Protein AF-A0A352W6N6-F1 (afdb_monomer_lite)

Foldseek 3Di:
DPPVVVVQLQQEFEWAEWEWEQDPVRKIKIKTFTDDDDDPPPPDDDDDDDDPPGGDIFMAIDNAPVRRVVRSCVPDSHHYDDVNHDYYHYDPVRVVVPDCVRDDDD

Radius of gyration: 16.95 Å; chains: 1; bounding box: 45×44×41 Å

Sequence (106 aa):
TGCWDAREIDRRAFIFVMGIDLKEDGLYRVSAIAVRGRNPDSSVGTTTNDAASKAPVMIAQGRTVAEAMDALAGNSARSIDWGNLRSIILGETLSQKGVNEIVHTA

Structure (mmCIF, N/CA/C/O backbone):
data_AF-A0A352W6N6-F1
#
_entry.id   AF-A0A352W6N6-F1
#
loop_
_atom_site.group_PDB
_atom_site.id
_atom_site.type_symbol
_atom_site.label_atom_id
_atom_site.label_alt_id
_atom_site.label_comp_id
_atom_site.label_asym_id
_atom_site.label_entity_id
_atom_site.label_seq_id
_atom_site.pdbx_PDB_ins_code
_atom_site.Cartn_x
_atom_site.Cartn_y
_atom_site.Cartn_z
_atom_site.occupancy
_atom_site.B_iso_or_equiv
_atom_site.auth_seq_id
_atom_site.auth_comp_id
_atom_site.auth_asym_id
_atom_site.auth_atom_id
_atom_site.pdbx_PDB_model_num
ATOM 1 N N . THR A 1 1 ? 26.546 -9.118 -22.772 1.00 48.94 1 THR A N 1
ATOM 2 C CA . THR A 1 1 ? 25.181 -9.536 -22.385 1.00 48.94 1 THR A CA 1
ATOM 3 C C . THR A 1 1 ? 24.928 -8.993 -20.991 1.00 48.94 1 THR A C 1
ATOM 5 O O . THR A 1 1 ? 25.693 -9.321 -20.104 1.00 48.94 1 THR A O 1
ATOM 8 N N . GLY A 1 2 ? 23.997 -8.051 -20.803 1.00 55.25 2 GLY A N 1
ATOM 9 C CA . GLY A 1 2 ? 23.859 -7.375 -19.495 1.00 55.25 2 GLY A CA 1
ATOM 10 C C . GLY A 1 2 ? 22.871 -6.203 -19.417 1.00 55.25 2 GLY A C 1
ATOM 11 O O . GLY A 1 2 ? 22.546 -5.753 -18.329 1.00 55.25 2 GLY A O 1
ATOM 12 N N . CYS A 1 3 ? 22.325 -5.722 -20.542 1.00 59.50 3 CYS A N 1
ATOM 13 C CA . CYS A 1 3 ? 21.274 -4.689 -20.519 1.00 59.50 3 CYS A CA 1
ATOM 14 C C . CYS A 1 3 ? 19.861 -5.234 -20.235 1.00 59.50 3 CYS A C 1
ATOM 16 O O . CYS A 1 3 ? 18.923 -4.446 -20.129 1.00 59.50 3 CYS A O 1
ATOM 18 N N . TRP A 1 4 ? 19.678 -6.557 -20.174 1.00 58.09 4 TRP A N 1
ATOM 19 C CA . TRP A 1 4 ? 18.367 -7.159 -19.912 1.00 58.09 4 TRP A CA 1
ATOM 20 C C . TRP A 1 4 ? 18.005 -7.078 -18.422 1.00 58.09 4 TRP A C 1
ATOM 22 O O . TRP A 1 4 ? 16.926 -6.594 -18.092 1.00 58.09 4 TRP A O 1
ATOM 32 N N . ASP A 1 5 ? 18.952 -7.404 -17.538 1.00 59.41 5 ASP A N 1
ATOM 33 C CA . ASP A 1 5 ? 18.733 -7.427 -16.083 1.00 59.41 5 ASP A CA 1
ATOM 34 C C . ASP A 1 5 ? 18.441 -6.032 -15.511 1.00 59.41 5 ASP A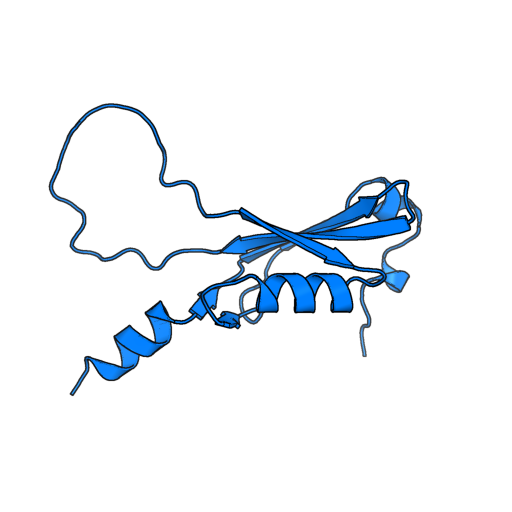 C 1
ATOM 36 O O . ASP A 1 5 ? 17.560 -5.860 -14.669 1.00 59.41 5 ASP A O 1
ATOM 40 N N . ALA A 1 6 ? 19.103 -4.996 -16.035 1.00 61.50 6 ALA A N 1
ATOM 41 C CA . ALA A 1 6 ? 18.841 -3.613 -15.633 1.00 61.50 6 ALA A CA 1
ATOM 42 C C . ALA A 1 6 ? 17.410 -3.157 -15.988 1.00 61.50 6 ALA A C 1
ATOM 44 O O . ALA A 1 6 ? 16.760 -2.467 -15.203 1.00 61.50 6 ALA A O 1
ATOM 45 N N . ARG A 1 7 ? 16.876 -3.593 -17.141 1.00 60.38 7 ARG A N 1
ATOM 46 C CA . ARG A 1 7 ? 15.500 -3.266 -17.559 1.00 60.38 7 ARG A CA 1
ATOM 47 C C . ARG A 1 7 ? 14.451 -3.925 -16.675 1.00 60.38 7 ARG A C 1
ATOM 49 O O . ARG A 1 7 ? 13.364 -3.371 -16.532 1.00 60.3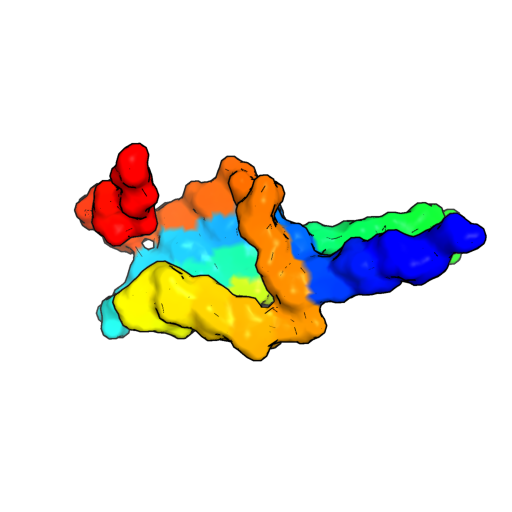8 7 ARG A O 1
ATOM 56 N N . GLU A 1 8 ? 14.744 -5.097 -16.122 1.00 62.88 8 GLU A N 1
ATOM 57 C CA . GLU A 1 8 ? 13.825 -5.783 -15.217 1.00 62.88 8 GLU A CA 1
ATOM 58 C C . GLU A 1 8 ? 13.730 -5.069 -13.864 1.00 62.88 8 GLU A C 1
ATOM 60 O O . GLU A 1 8 ? 12.627 -4.852 -13.361 1.00 62.88 8 GLU A O 1
ATOM 65 N N . ILE A 1 9 ? 14.863 -4.613 -13.326 1.00 70.56 9 ILE A N 1
ATOM 66 C CA . ILE A 1 9 ? 14.919 -3.840 -12.078 1.00 70.56 9 ILE A CA 1
ATOM 67 C C . ILE A 1 9 ? 14.175 -2.503 -12.224 1.00 70.56 9 ILE A C 1
ATOM 69 O O . ILE A 1 9 ? 13.401 -2.128 -11.343 1.00 70.56 9 ILE A O 1
ATOM 73 N N . ASP A 1 10 ? 14.330 -1.816 -13.358 1.00 72.94 10 ASP A N 1
ATOM 74 C CA . ASP A 1 10 ? 13.671 -0.527 -13.610 1.00 72.94 10 ASP A CA 1
ATOM 75 C C . ASP A 1 10 ? 12.145 -0.620 -13.753 1.00 72.94 10 ASP A C 1
ATOM 77 O O . ASP A 1 10 ? 11.434 0.365 -13.522 1.00 72.94 10 ASP A O 1
ATOM 81 N N . ARG A 1 11 ? 11.624 -1.797 -14.120 1.00 76.62 11 ARG A N 1
ATOM 82 C CA . ARG A 1 11 ? 10.183 -2.049 -14.282 1.00 76.62 11 ARG A CA 1
ATOM 83 C C . ARG A 1 11 ? 9.480 -2.416 -12.979 1.00 76.62 11 ARG A C 1
ATOM 85 O O . ARG A 1 11 ? 8.249 -2.435 -12.960 1.00 76.62 11 ARG A O 1
ATOM 92 N N . ARG A 1 12 ? 10.230 -2.663 -11.900 1.00 82.75 12 ARG A N 1
ATOM 93 C CA . ARG A 1 12 ? 9.688 -3.019 -10.585 1.00 82.75 12 ARG A CA 1
ATOM 94 C C . ARG A 1 12 ? 9.681 -1.830 -9.624 1.00 82.75 12 ARG A C 1
ATOM 96 O O . ARG A 1 12 ? 10.553 -0.958 -9.650 1.00 82.75 12 ARG A O 1
ATOM 103 N N . ALA A 1 13 ? 8.666 -1.786 -8.768 1.00 84.81 13 ALA A N 1
ATOM 104 C CA . ALA A 1 13 ? 8.596 -0.894 -7.618 1.00 84.81 13 ALA A CA 1
ATOM 105 C C . ALA A 1 13 ? 8.735 -1.729 -6.343 1.00 84.81 13 ALA A C 1
ATOM 107 O O . ALA A 1 13 ? 7.791 -2.402 -5.936 1.00 84.81 13 ALA A O 1
ATOM 108 N N . PHE A 1 14 ? 9.915 -1.689 -5.724 1.00 86.69 14 PHE A N 1
ATOM 109 C CA . PHE A 1 14 ? 10.179 -2.413 -4.482 1.00 86.69 14 PHE A CA 1
ATOM 110 C C . PHE A 1 14 ? 9.609 -1.643 -3.296 1.00 86.69 14 PHE A C 1
ATOM 112 O O . PHE A 1 14 ? 10.025 -0.509 -3.026 1.00 86.69 14 PHE A O 1
ATOM 119 N N . ILE A 1 15 ? 8.662 -2.258 -2.591 1.00 88.38 15 ILE A N 1
ATOM 120 C CA . ILE A 1 15 ? 8.031 -1.654 -1.419 1.00 88.38 15 ILE A CA 1
ATOM 121 C C . ILE A 1 15 ? 8.756 -2.101 -0.160 1.00 88.38 15 ILE A C 1
ATOM 123 O O . ILE A 1 15 ? 8.943 -3.292 0.061 1.00 88.38 15 ILE A O 1
ATOM 127 N N . PHE A 1 16 ? 9.129 -1.136 0.678 1.00 86.88 16 PHE A N 1
ATOM 128 C CA . PHE A 1 16 ? 9.773 -1.397 1.971 1.00 86.88 16 PHE A CA 1
ATOM 129 C C . PHE A 1 16 ? 8.840 -1.171 3.158 1.00 86.88 16 PHE A C 1
ATOM 131 O O . PHE A 1 16 ? 8.909 -1.904 4.146 1.00 86.88 16 PHE A O 1
ATOM 138 N N . VAL A 1 17 ? 7.976 -0.160 3.056 1.00 90.06 17 VAL A N 1
ATOM 139 C CA . VAL A 1 17 ? 7.044 0.242 4.111 1.00 90.06 17 VAL A CA 1
ATOM 140 C C . VAL A 1 17 ? 5.653 0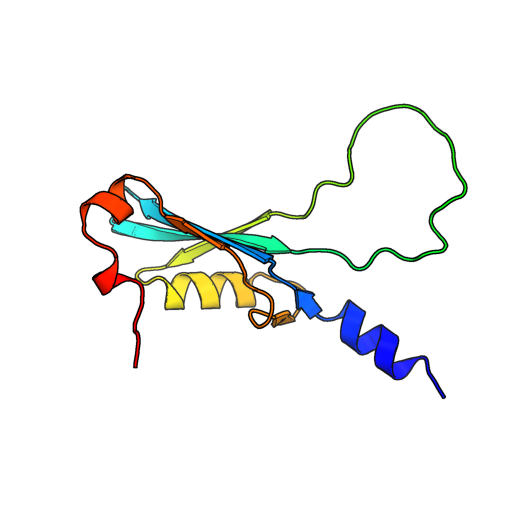.391 3.518 1.00 90.06 17 VAL A C 1
ATOM 142 O O . VAL A 1 17 ? 5.488 1.018 2.466 1.00 90.06 17 VAL A O 1
ATOM 145 N N . MET A 1 18 ? 4.670 -0.159 4.225 1.00 93.62 18 MET A N 1
ATOM 146 C CA . MET A 1 18 ? 3.248 -0.010 3.948 1.00 93.62 18 MET A CA 1
ATOM 147 C C . MET A 1 18 ? 2.548 0.587 5.172 1.00 93.62 18 MET A C 1
ATOM 149 O O . MET A 1 18 ? 2.811 0.168 6.295 1.00 93.62 18 MET A O 1
ATOM 153 N N . GLY A 1 19 ? 1.652 1.545 4.960 1.00 94.88 19 GLY A N 1
ATOM 154 C CA . GLY A 1 19 ? 0.689 2.012 5.953 1.00 94.88 19 GLY A CA 1
ATOM 155 C C . GLY A 1 19 ? -0.717 1.529 5.605 1.00 94.88 19 GLY A C 1
ATOM 156 O O . GLY A 1 19 ? -1.097 1.585 4.434 1.00 94.88 19 GLY A O 1
ATOM 157 N N . ILE A 1 20 ? -1.478 1.079 6.599 1.00 95.38 20 ILE A N 1
ATOM 158 C CA . ILE A 1 20 ? -2.872 0.649 6.453 1.00 95.38 20 ILE A CA 1
ATOM 159 C C . ILE A 1 20 ? -3.727 1.443 7.437 1.00 95.38 20 ILE A C 1
ATOM 161 O O . ILE A 1 20 ? -3.566 1.314 8.649 1.00 95.38 20 ILE A O 1
ATOM 165 N N . ASP A 1 21 ? -4.664 2.225 6.915 1.00 94.75 21 ASP A N 1
ATOM 166 C CA . ASP A 1 21 ? -5.628 2.985 7.706 1.00 94.75 21 ASP A CA 1
ATOM 167 C C . ASP A 1 21 ? -7.052 2.493 7.436 1.00 94.75 21 ASP A C 1
ATOM 169 O O . ASP A 1 21 ? -7.379 2.108 6.312 1.00 94.75 21 ASP A O 1
ATOM 173 N N . LEU A 1 22 ? -7.917 2.581 8.448 1.00 94.06 22 LEU A N 1
ATOM 174 C CA . LEU A 1 22 ? -9.364 2.465 8.280 1.00 94.06 22 LEU A CA 1
ATOM 175 C C . LEU A 1 22 ? -9.975 3.869 8.296 1.00 94.06 22 LEU A C 1
ATOM 177 O O . LEU A 1 22 ? -9.779 4.621 9.251 1.00 94.06 22 LEU A O 1
ATOM 181 N N . LYS A 1 23 ? -10.687 4.229 7.231 1.00 94.25 23 LYS A N 1
ATOM 182 C CA . LYS A 1 23 ? -11.368 5.518 7.094 1.00 94.25 23 LYS A CA 1
ATOM 183 C C . LYS A 1 23 ? -12.733 5.517 7.782 1.00 94.25 23 LYS A C 1
ATOM 185 O O . LYS A 1 23 ? -13.317 4.468 8.037 1.00 94.25 23 LYS A O 1
ATOM 190 N N . GLU A 1 24 ? -13.244 6.716 8.058 1.00 91.19 24 GLU A N 1
ATOM 191 C CA . GLU A 1 24 ? -14.568 6.926 8.667 1.00 91.19 24 GLU A CA 1
ATOM 192 C C . GLU A 1 24 ? -15.712 6.373 7.803 1.00 91.19 24 GLU A C 1
ATOM 194 O O . GLU A 1 24 ? -16.714 5.904 8.334 1.00 91.19 24 GLU A O 1
ATOM 199 N N . ASP A 1 25 ? -15.538 6.368 6.479 1.00 93.19 25 ASP A N 1
ATOM 200 C CA . ASP A 1 25 ? -16.471 5.782 5.507 1.00 93.19 25 ASP A CA 1
ATOM 201 C C . ASP A 1 25 ? -16.400 4.242 5.432 1.00 93.19 25 ASP A C 1
ATOM 203 O O . ASP A 1 25 ? -17.132 3.620 4.661 1.00 93.19 25 ASP A O 1
ATOM 207 N N . GLY A 1 26 ? -15.536 3.617 6.237 1.00 91.50 26 GLY A N 1
ATOM 208 C CA . GLY A 1 26 ? -15.341 2.172 6.292 1.00 91.50 26 GLY A CA 1
ATOM 209 C C . GLY A 1 26 ? -14.383 1.613 5.238 1.00 91.50 26 GLY A C 1
ATOM 210 O O . GLY A 1 26 ? -14.182 0.400 5.212 1.00 91.50 26 GLY A O 1
ATOM 211 N N .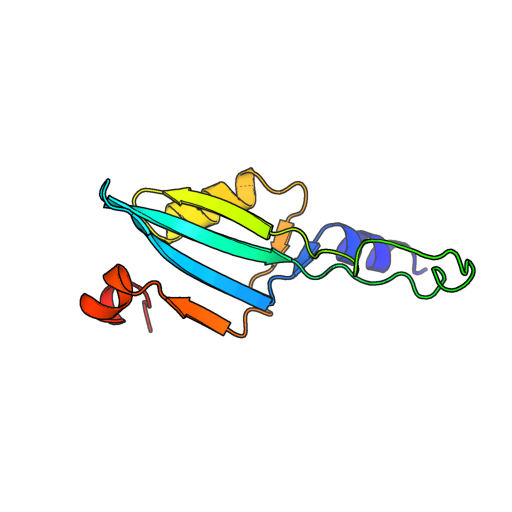 LEU A 1 27 ? -13.772 2.447 4.390 1.00 95.50 27 LEU A N 1
ATOM 212 C CA . LEU A 1 27 ? -12.791 1.991 3.406 1.00 95.50 27 LEU A CA 1
ATOM 213 C C . LEU A 1 27 ? -11.397 1.836 4.021 1.00 95.50 27 LEU A C 1
ATOM 215 O O . LEU A 1 27 ? -10.948 2.635 4.847 1.00 95.50 27 LEU A O 1
ATOM 219 N N . TYR A 1 28 ? -10.665 0.827 3.557 1.00 95.50 28 TYR A N 1
ATOM 220 C CA . TYR A 1 28 ? -9.248 0.681 3.858 1.00 95.50 28 TYR A CA 1
ATOM 221 C C . TYR A 1 28 ? -8.443 1.571 2.924 1.00 95.50 28 TYR A C 1
ATOM 223 O O . TYR A 1 28 ? -8.629 1.542 1.709 1.00 95.50 28 TYR A O 1
ATOM 231 N N . ARG A 1 29 ? -7.509 2.337 3.485 1.00 96.50 29 ARG A N 1
ATOM 232 C CA . ARG A 1 29 ? -6.514 3.099 2.734 1.00 96.50 29 ARG A CA 1
ATOM 233 C C . ARG A 1 29 ? -5.158 2.441 2.908 1.00 96.50 29 ARG A C 1
ATOM 235 O O . ARG A 1 29 ? -4.655 2.352 4.023 1.00 96.50 29 ARG A O 1
ATOM 242 N N . VAL A 1 30 ? -4.546 2.058 1.796 1.00 95.94 30 VAL A N 1
ATOM 243 C CA . VAL A 1 30 ? -3.169 1.569 1.765 1.00 95.94 30 VAL A CA 1
ATOM 244 C C . VAL A 1 30 ? -2.276 2.676 1.231 1.00 95.94 30 VAL A C 1
ATOM 246 O O . VAL A 1 30 ? -2.578 3.302 0.213 1.00 95.94 30 VAL A O 1
ATOM 249 N N . SER A 1 31 ? -1.175 2.924 1.929 1.00 94.88 31 SER A N 1
ATOM 250 C CA . SER A 1 31 ? -0.087 3.779 1.471 1.00 94.88 31 SER A CA 1
ATOM 251 C C . SER A 1 31 ? 1.203 2.973 1.398 1.00 94.88 31 SER A C 1
ATOM 253 O O . SER A 1 31 ? 1.449 2.116 2.239 1.00 94.88 31 SER A O 1
ATOM 255 N N . ALA A 1 32 ? 2.024 3.214 0.385 1.00 92.75 32 ALA A N 1
ATOM 256 C CA . ALA A 1 32 ? 3.263 2.474 0.188 1.00 92.75 32 ALA A CA 1
ATOM 257 C C . ALA A 1 32 ? 4.370 3.394 -0.313 1.00 92.75 32 ALA A C 1
ATOM 259 O O . ALA A 1 32 ? 4.144 4.253 -1.169 1.00 92.75 32 ALA A O 1
ATOM 260 N N . ILE A 1 33 ? 5.580 3.191 0.204 1.00 87.19 33 ILE A N 1
ATOM 261 C CA . ILE A 1 33 ? 6.773 3.911 -0.244 1.00 87.19 33 ILE A CA 1
ATOM 262 C C . ILE A 1 33 ? 7.585 2.980 -1.138 1.00 87.19 33 ILE A C 1
ATOM 264 O O . ILE A 1 33 ? 8.092 1.953 -0.678 1.00 87.19 33 ILE A O 1
ATOM 268 N N . ALA A 1 34 ? 7.725 3.361 -2.409 1.00 79.81 34 ALA A N 1
ATOM 269 C CA . ALA A 1 34 ? 8.591 2.658 -3.346 1.00 79.81 34 ALA A CA 1
ATOM 270 C C . ALA A 1 34 ? 10.016 3.214 -3.289 1.00 79.81 34 ALA A C 1
ATOM 272 O O . ALA A 1 34 ? 10.240 4.423 -3.420 1.00 79.81 34 ALA A O 1
ATOM 273 N N . VAL A 1 35 ? 10.996 2.324 -3.148 1.00 72.88 35 VAL A N 1
ATOM 274 C CA . VAL A 1 35 ? 12.411 2.689 -3.241 1.00 72.88 35 VAL A CA 1
ATOM 275 C C . VAL A 1 35 ? 12.830 2.676 -4.708 1.00 72.88 35 VAL A C 1
ATOM 277 O O . VAL A 1 35 ? 12.589 1.714 -5.436 1.00 72.88 35 VAL A O 1
ATOM 280 N N . ARG A 1 36 ? 13.460 3.765 -5.159 1.00 63.78 36 ARG A N 1
ATOM 281 C CA . ARG A 1 36 ? 14.074 3.836 -6.490 1.00 63.78 36 ARG A CA 1
ATOM 282 C C . ARG A 1 36 ? 15.501 3.296 -6.412 1.00 63.78 36 ARG A C 1
ATOM 284 O O . ARG A 1 36 ? 16.266 3.733 -5.554 1.00 63.78 36 ARG A O 1
ATOM 291 N N . GLY A 1 37 ? 15.869 2.397 -7.328 1.00 55.75 37 GLY A N 1
ATOM 292 C CA . GLY A 1 37 ? 17.276 2.096 -7.589 1.00 55.75 37 GLY A CA 1
ATOM 293 C C . GLY A 1 37 ? 17.987 3.391 -7.985 1.00 55.75 37 GLY A C 1
ATOM 294 O O . GLY A 1 37 ? 17.532 4.095 -8.886 1.00 55.75 37 GLY A O 1
ATOM 295 N N . ARG A 1 38 ? 19.040 3.775 -7.259 1.00 52.16 38 ARG A N 1
ATOM 296 C CA . ARG A 1 38 ? 19.862 4.934 -7.628 1.00 52.16 38 ARG A CA 1
ATOM 297 C C . ARG A 1 38 ? 20.760 4.518 -8.790 1.00 52.16 38 ARG A C 1
ATOM 299 O O . ARG A 1 38 ? 21.483 3.536 -8.654 1.00 52.16 38 ARG A O 1
ATOM 306 N N . ASN A 1 39 ? 20.762 5.281 -9.883 1.00 47.19 39 ASN A N 1
ATOM 307 C CA . ASN A 1 39 ? 21.848 5.186 -10.855 1.00 47.19 39 ASN A CA 1
ATOM 308 C C . ASN A 1 39 ? 23.140 5.669 -10.174 1.00 47.19 39 ASN A C 1
ATOM 310 O O . ASN A 1 39 ? 23.147 6.782 -9.642 1.00 47.19 39 ASN A O 1
ATOM 314 N N . PRO A 1 40 ? 24.227 4.881 -10.177 1.00 44.19 40 PRO A N 1
ATOM 315 C CA . PRO A 1 40 ? 25.495 5.301 -9.585 1.00 44.19 40 PRO A CA 1
ATOM 316 C C . PRO A 1 40 ? 26.132 6.508 -10.303 1.00 44.19 40 PRO A C 1
ATOM 318 O O . PRO A 1 40 ? 26.902 7.223 -9.676 1.00 44.19 40 PRO A O 1
ATOM 321 N N . ASP A 1 41 ? 25.749 6.801 -11.552 1.00 42.31 41 ASP A N 1
ATOM 322 C CA . ASP A 1 41 ? 26.268 7.938 -12.338 1.00 42.31 41 ASP A CA 1
ATOM 323 C C . ASP A 1 41 ? 25.641 9.305 -12.010 1.00 42.31 41 ASP A C 1
ATOM 325 O O . ASP A 1 41 ? 26.064 10.327 -12.547 1.00 42.31 41 ASP A O 1
ATOM 329 N N . SER A 1 42 ? 24.644 9.392 -11.123 1.00 43.59 42 SER A N 1
ATOM 330 C CA . SER A 1 42 ? 23.999 10.678 -10.809 1.00 43.59 42 SER A CA 1
ATOM 331 C C . SER A 1 42 ? 24.766 11.519 -9.773 1.00 43.59 42 SER A C 1
ATOM 333 O O . SER A 1 42 ? 24.153 12.266 -9.010 1.00 43.59 42 SER A O 1
ATOM 335 N N . SER A 1 43 ? 26.092 11.386 -9.702 1.00 40.81 43 SER A N 1
ATOM 336 C CA . SER A 1 43 ? 26.959 12.133 -8.786 1.00 40.81 43 SER A CA 1
ATOM 337 C C . SER A 1 43 ? 27.910 13.083 -9.514 1.00 40.81 43 SER A C 1
ATOM 339 O O . SER A 1 43 ? 29.112 13.008 -9.301 1.00 40.81 43 SER A O 1
ATOM 341 N N . VAL A 1 44 ? 27.401 14.001 -10.339 1.00 39.59 44 VAL A N 1
ATOM 342 C CA . VAL A 1 44 ? 28.122 15.240 -10.684 1.00 39.59 44 VAL A CA 1
ATOM 343 C C . VAL A 1 44 ? 27.098 16.352 -10.907 1.00 39.59 44 VAL A C 1
ATOM 345 O O . VAL A 1 44 ? 26.418 16.383 -11.926 1.00 39.59 44 VAL A O 1
ATOM 348 N N . GLY A 1 45 ? 26.976 17.265 -9.943 1.00 31.61 45 GLY A N 1
ATOM 349 C CA . GLY A 1 45 ? 26.119 18.441 -10.076 1.00 31.61 45 GLY A CA 1
ATOM 350 C C . GLY A 1 45 ? 25.757 19.058 -8.735 1.00 31.61 45 GLY A C 1
ATOM 351 O O . GLY A 1 45 ? 24.640 18.901 -8.256 1.00 31.61 45 GLY A O 1
ATOM 352 N N . THR A 1 46 ? 26.715 19.741 -8.114 1.00 43.78 46 THR A N 1
ATOM 353 C CA . THR A 1 46 ? 26.461 20.613 -6.966 1.00 43.78 46 THR A CA 1
ATOM 354 C C . THR A 1 46 ? 25.622 21.805 -7.423 1.00 43.78 46 THR A C 1
ATOM 356 O O . THR A 1 46 ? 26.166 22.756 -7.979 1.00 43.78 46 THR A O 1
ATOM 359 N N . THR A 1 47 ? 24.321 21.786 -7.147 1.00 33.47 47 THR A N 1
ATOM 360 C CA . THR A 1 47 ? 23.516 23.001 -6.997 1.00 33.47 47 THR A CA 1
ATOM 361 C C . THR A 1 47 ? 22.574 22.858 -5.809 1.00 33.47 47 THR A C 1
ATOM 363 O O . THR A 1 47 ? 21.896 21.857 -5.597 1.00 33.47 47 THR A O 1
ATOM 366 N N . THR A 1 48 ? 22.633 23.897 -4.998 1.00 38.44 48 THR A N 1
ATOM 367 C CA . THR A 1 48 ? 21.865 24.219 -3.808 1.00 38.44 48 THR A CA 1
ATOM 368 C C . THR A 1 48 ? 20.346 24.160 -4.024 1.00 38.44 48 THR A C 1
ATOM 370 O O . THR A 1 48 ? 19.844 24.609 -5.050 1.00 38.44 48 THR A O 1
ATOM 373 N N . ASN A 1 49 ? 19.655 23.724 -2.962 1.00 33.31 49 ASN A N 1
ATOM 374 C CA . ASN A 1 49 ? 18.221 23.846 -2.649 1.00 33.31 49 ASN A CA 1
ATOM 375 C C . ASN A 1 49 ? 17.245 22.757 -3.151 1.00 33.31 49 ASN A C 1
ATOM 377 O O . ASN A 1 49 ? 17.087 22.494 -4.336 1.00 33.31 49 ASN A O 1
ATOM 381 N N . ASP A 1 50 ? 16.519 22.217 -2.164 1.00 40.81 50 ASP A N 1
ATOM 382 C CA . ASP A 1 50 ? 15.135 21.736 -2.240 1.00 40.81 50 ASP A CA 1
ATOM 383 C C . ASP A 1 50 ? 14.798 20.503 -3.078 1.00 40.81 50 ASP A C 1
ATOM 385 O O . ASP A 1 50 ? 14.079 20.555 -4.069 1.00 40.81 50 ASP A O 1
ATOM 389 N N . ALA A 1 51 ? 15.198 19.343 -2.560 1.00 37.16 51 ALA A N 1
ATOM 390 C CA . ALA A 1 51 ? 14.297 18.233 -2.230 1.00 37.16 51 ALA A CA 1
ATOM 391 C C . ALA A 1 51 ? 15.170 16.999 -2.025 1.00 37.16 51 ALA A C 1
ATOM 393 O O . ALA A 1 51 ? 15.607 16.376 -2.992 1.00 37.16 51 ALA A O 1
ATOM 394 N N . ALA A 1 52 ? 15.406 16.612 -0.769 1.00 43.91 52 ALA A N 1
ATOM 395 C CA . ALA A 1 52 ? 15.838 15.253 -0.465 1.00 43.91 52 ALA A CA 1
ATOM 396 C C . ALA A 1 52 ? 14.939 14.304 -1.264 1.00 43.91 52 ALA A C 1
ATOM 398 O O . ALA A 1 52 ? 13.734 14.296 -1.029 1.00 43.91 52 ALA A O 1
ATOM 399 N N . SER A 1 53 ? 15.518 13.640 -2.270 1.00 50.91 53 SER A N 1
ATOM 400 C CA . SER A 1 53 ? 14.872 12.788 -3.272 1.00 50.91 53 SER A CA 1
ATOM 401 C C . SER A 1 53 ? 13.615 12.107 -2.723 1.00 50.91 53 SER A C 1
ATOM 403 O O . SER A 1 53 ? 13.703 11.024 -2.149 1.00 50.91 53 SER A O 1
ATOM 405 N N . LYS A 1 54 ? 12.445 12.759 -2.838 1.00 56.12 54 LYS A N 1
ATOM 406 C CA . LYS A 1 54 ? 11.225 12.275 -2.184 1.00 56.12 54 LYS A CA 1
ATOM 407 C C . LYS A 1 54 ? 10.869 10.945 -2.841 1.00 56.12 54 LYS A C 1
ATOM 409 O O . LYS A 1 54 ? 10.647 10.877 -4.057 1.00 56.12 54 LYS A O 1
ATOM 414 N N . ALA A 1 55 ? 10.903 9.865 -2.068 1.00 64.94 55 ALA A N 1
ATOM 415 C CA . ALA A 1 55 ? 10.396 8.586 -2.531 1.00 64.94 55 ALA A CA 1
ATOM 416 C C . ALA A 1 55 ? 8.900 8.767 -2.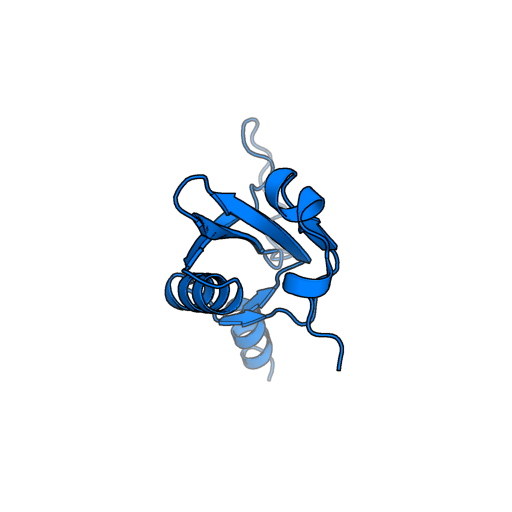847 1.00 64.94 55 ALA A C 1
ATOM 418 O O . ALA A 1 55 ? 8.192 9.384 -2.046 1.00 64.94 55 ALA A O 1
ATOM 419 N N . PRO A 1 56 ? 8.418 8.330 -4.023 1.00 72.50 56 PRO A N 1
ATOM 420 C CA . PRO A 1 56 ? 7.009 8.467 -4.355 1.00 72.50 56 PRO A CA 1
ATOM 421 C C . PRO A 1 56 ? 6.176 7.654 -3.357 1.00 72.50 56 PRO A C 1
ATOM 423 O O . PRO A 1 56 ? 6.439 6.470 -3.138 1.0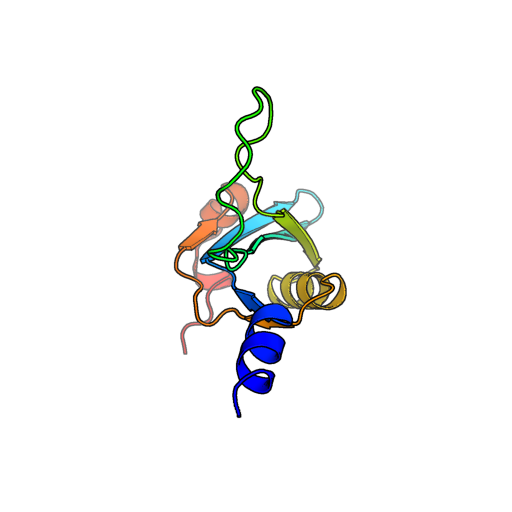0 72.50 56 PRO A O 1
ATOM 426 N N . VAL A 1 57 ? 5.186 8.311 -2.751 1.00 83.38 57 VAL A N 1
ATOM 427 C CA . VAL A 1 57 ? 4.183 7.663 -1.904 1.00 83.38 57 VAL A CA 1
ATOM 428 C C . VAL A 1 57 ? 2.998 7.314 -2.791 1.00 83.38 57 VAL A C 1
ATOM 430 O O . VAL A 1 57 ? 2.372 8.201 -3.369 1.00 83.38 57 VAL A O 1
ATOM 433 N N . MET A 1 58 ? 2.702 6.026 -2.910 1.00 89.12 58 MET A N 1
ATOM 434 C CA . MET A 1 58 ? 1.516 5.529 -3.602 1.00 89.12 58 MET A CA 1
ATOM 435 C C . MET A 1 58 ? 0.397 5.350 -2.592 1.00 89.12 58 MET A C 1
ATOM 437 O O . MET A 1 58 ? 0.652 4.935 -1.463 1.00 89.12 58 MET A O 1
ATOM 441 N N . ILE A 1 59 ? -0.831 5.683 -2.985 1.00 93.56 59 ILE A N 1
ATOM 442 C CA . ILE A 1 59 ? -2.000 5.610 -2.112 1.00 93.56 59 ILE A CA 1
ATOM 443 C C . ILE A 1 59 ? -3.181 5.088 -2.921 1.00 93.56 59 ILE A C 1
ATOM 445 O O . ILE A 1 59 ? -3.449 5.588 -4.011 1.00 93.56 59 ILE A O 1
ATOM 449 N N . ALA A 1 60 ? -3.900 4.120 -2.366 1.00 96.00 60 ALA A N 1
ATOM 450 C CA . ALA A 1 60 ? -5.138 3.604 -2.929 1.00 96.00 60 ALA A CA 1
ATOM 451 C C . ALA A 1 60 ? -6.108 3.209 -1.811 1.00 96.00 60 ALA A C 1
ATOM 453 O O . ALA A 1 60 ? -5.730 3.141 -0.636 1.00 96.00 60 ALA A O 1
ATOM 454 N N . GLN A 1 61 ? -7.370 3.003 -2.178 1.00 96.94 61 GLN A N 1
ATOM 455 C CA . GLN A 1 61 ? -8.435 2.626 -1.256 1.00 96.94 61 GLN A CA 1
ATOM 456 C C . GLN A 1 61 ? -9.224 1.436 -1.797 1.00 96.94 61 GLN A C 1
ATOM 458 O O . GLN A 1 61 ? -9.272 1.229 -3.008 1.00 96.94 61 GLN A O 1
ATOM 463 N N . GLY A 1 62 ? -9.850 0.686 -0.897 1.00 95.94 62 GLY A N 1
ATOM 464 C CA . GLY A 1 62 ? -10.690 -0.462 -1.220 1.00 95.94 62 GLY A CA 1
ATOM 465 C C . GLY A 1 62 ? -11.559 -0.872 -0.034 1.00 95.94 62 GLY A C 1
ATOM 466 O O . GLY A 1 62 ? -11.353 -0.412 1.090 1.00 95.94 62 GLY A O 1
ATOM 467 N N . ARG A 1 63 ? -12.542 -1.744 -0.269 1.00 95.06 63 ARG A N 1
ATOM 468 C CA . ARG A 1 63 ? -13.402 -2.303 0.789 1.00 95.06 63 ARG A CA 1
ATOM 469 C C . ARG A 1 63 ? -12.659 -3.321 1.647 1.00 95.06 63 ARG A C 1
ATOM 471 O O . ARG A 1 63 ? -13.065 -3.586 2.771 1.00 95.06 63 ARG A O 1
ATOM 478 N N . THR A 1 64 ? -11.571 -3.878 1.124 1.00 93.19 64 THR A N 1
ATOM 479 C CA . THR A 1 64 ? -10.619 -4.716 1.857 1.00 93.19 64 THR A CA 1
ATOM 480 C C . THR A 1 64 ? -9.195 -4.211 1.632 1.00 93.19 64 THR A C 1
ATOM 482 O O . THR A 1 64 ? -8.928 -3.477 0.677 1.00 93.19 64 THR A O 1
ATOM 485 N N . VAL A 1 65 ? -8.257 -4.631 2.487 1.00 92.44 65 VAL A N 1
ATOM 486 C CA . VAL A 1 65 ? -6.824 -4.347 2.290 1.00 92.44 65 VAL A CA 1
ATOM 487 C C . VAL A 1 65 ? -6.336 -4.905 0.949 1.00 92.44 65 VAL A C 1
ATOM 489 O O . VAL A 1 65 ? -5.607 -4.215 0.243 1.00 92.44 65 VAL A O 1
ATOM 492 N N . ALA A 1 66 ? -6.788 -6.102 0.558 1.00 92.62 66 ALA A N 1
ATOM 493 C CA . ALA A 1 66 ? -6.441 -6.713 -0.726 1.00 92.62 66 ALA A CA 1
ATOM 494 C C . ALA A 1 66 ? -6.941 -5.879 -1.917 1.00 92.62 66 ALA A C 1
ATOM 496 O O . ALA A 1 66 ? -6.158 -5.570 -2.807 1.00 92.62 66 ALA A O 1
ATOM 497 N N . GLU A 1 67 ? -8.196 -5.414 -1.890 1.00 95.81 67 GLU A N 1
ATOM 498 C CA . GLU A 1 67 ? -8.737 -4.535 -2.941 1.00 95.81 67 GLU A CA 1
ATOM 499 C C . GLU A 1 67 ? -7.949 -3.220 -3.031 1.00 95.81 67 GLU A C 1
ATOM 501 O O . GLU A 1 67 ? -7.642 -2.747 -4.123 1.00 95.81 67 GLU A O 1
ATOM 506 N N . ALA A 1 68 ? -7.564 -2.644 -1.888 1.00 95.19 68 ALA A N 1
ATOM 507 C CA . ALA A 1 68 ? -6.730 -1.448 -1.863 1.00 95.19 68 ALA A CA 1
ATOM 508 C C . ALA A 1 68 ? -5.319 -1.711 -2.423 1.00 95.19 68 ALA A C 1
ATOM 510 O O . ALA A 1 68 ? -4.775 -0.853 -3.117 1.00 95.19 68 ALA A O 1
ATOM 511 N N . MET A 1 69 ? -4.726 -2.881 -2.161 1.00 93.94 69 MET A N 1
ATOM 512 C CA . MET A 1 69 ? -3.438 -3.295 -2.735 1.00 93.94 69 MET A CA 1
ATOM 513 C C . MET A 1 69 ? -3.527 -3.528 -4.249 1.00 93.94 69 MET A C 1
ATOM 515 O O . MET A 1 69 ? -2.636 -3.089 -4.978 1.00 93.94 69 MET A O 1
ATOM 519 N N . ASP A 1 70 ? -4.605 -4.146 -4.729 1.00 94.25 70 ASP A N 1
ATOM 520 C CA . ASP A 1 70 ? -4.862 -4.350 -6.158 1.00 94.25 70 ASP A CA 1
ATOM 521 C C . ASP A 1 70 ? -5.059 -3.012 -6.877 1.00 94.25 70 ASP A C 1
ATOM 523 O O . ASP A 1 70 ? -4.466 -2.770 -7.930 1.00 94.25 70 ASP A O 1
ATOM 527 N N . ALA A 1 71 ? -5.817 -2.091 -6.275 1.00 95.44 71 ALA A N 1
ATOM 528 C CA . ALA A 1 71 ? -5.972 -0.731 -6.783 1.00 95.44 71 ALA A CA 1
ATOM 529 C C . ALA A 1 71 ? -4.634 0.029 -6.799 1.00 95.44 71 ALA A C 1
ATOM 531 O O . ALA A 1 71 ? -4.340 0.758 -7.748 1.00 95.44 71 ALA A O 1
ATOM 532 N N . LEU A 1 72 ? -3.787 -0.164 -5.782 1.00 92.56 72 LEU A N 1
ATOM 533 C CA . LEU A 1 72 ? -2.441 0.409 -5.737 1.00 92.56 72 LEU A CA 1
ATOM 534 C C . LEU A 1 72 ? -1.572 -0.116 -6.892 1.00 92.56 72 LEU A C 1
ATOM 536 O O . LEU A 1 72 ? -0.882 0.667 -7.544 1.00 92.56 72 LEU A O 1
ATOM 540 N N . ALA A 1 73 ? -1.632 -1.423 -7.164 1.00 90.12 73 ALA A N 1
ATOM 541 C CA . ALA A 1 73 ? -0.915 -2.061 -8.263 1.00 90.12 73 ALA A CA 1
ATOM 542 C C . ALA A 1 73 ? -1.430 -1.599 -9.634 1.00 90.12 73 ALA A C 1
ATOM 544 O O . ALA A 1 73 ? -0.621 -1.279 -10.502 1.00 90.12 73 ALA A O 1
ATOM 545 N N . GLY A 1 74 ? -2.750 -1.490 -9.812 1.00 89.62 74 GLY A N 1
ATOM 546 C CA . GLY A 1 74 ? -3.369 -0.998 -11.046 1.00 89.62 74 GLY A CA 1
ATOM 547 C C . GLY A 1 74 ? -3.048 0.468 -11.355 1.00 89.62 74 GLY A C 1
ATOM 548 O O . GLY A 1 74 ? -2.923 0.839 -12.520 1.00 89.62 74 GLY A O 1
ATOM 549 N N . ASN A 1 75 ? -2.851 1.291 -10.321 1.00 86.94 75 ASN A N 1
ATOM 550 C CA . ASN A 1 75 ? -2.484 2.703 -10.461 1.00 86.94 75 ASN A CA 1
ATOM 551 C C . ASN A 1 75 ? -0.970 2.934 -10.616 1.00 86.94 75 ASN A C 1
ATOM 553 O O . ASN A 1 75 ? -0.535 4.065 -10.849 1.00 86.94 75 ASN A O 1
ATOM 557 N N . SER A 1 76 ? -0.150 1.893 -10.461 1.00 84.62 76 SER A N 1
ATOM 558 C CA . SER A 1 76 ? 1.303 2.000 -10.549 1.00 84.62 76 SER A CA 1
ATOM 559 C C . SER A 1 76 ? 1.789 1.805 -11.985 1.00 84.62 76 SER A C 1
ATOM 561 O O . SER A 1 76 ? 1.460 0.831 -12.653 1.00 84.62 76 SER A O 1
ATOM 563 N N . ALA A 1 77 ? 2.678 2.689 -12.445 1.00 81.94 77 ALA A N 1
ATOM 564 C CA . ALA A 1 77 ? 3.358 2.538 -13.737 1.00 81.94 77 ALA A CA 1
ATOM 565 C C . ALA A 1 77 ? 4.372 1.372 -13.767 1.00 81.94 77 ALA A C 1
ATOM 567 O O . ALA A 1 77 ? 4.916 1.042 -14.820 1.00 81.94 77 ALA A O 1
ATOM 568 N N . ARG A 1 78 ? 4.675 0.784 -12.604 1.00 84.12 78 ARG A N 1
ATOM 569 C CA . ARG A 1 78 ? 5.632 -0.313 -12.407 1.00 84.12 78 ARG A CA 1
ATOM 570 C C . ARG A 1 78 ? 4.958 -1.474 -11.694 1.00 84.12 78 ARG A C 1
ATOM 572 O O . ARG A 1 78 ? 4.119 -1.253 -10.822 1.00 84.12 78 ARG A O 1
ATOM 579 N N . SER A 1 79 ? 5.384 -2.699 -11.986 1.00 86.19 79 SER A N 1
ATOM 580 C CA . SER A 1 79 ? 4.913 -3.867 -11.240 1.00 86.19 79 SER A CA 1
ATOM 581 C C . SER A 1 79 ? 5.404 -3.784 -9.796 1.00 86.19 79 SER A C 1
ATOM 583 O O . SER A 1 79 ? 6.609 -3.659 -9.556 1.00 86.19 79 SER A O 1
ATOM 585 N N . ILE A 1 80 ? 4.482 -3.829 -8.840 1.00 89.31 80 ILE A N 1
ATOM 586 C CA . ILE A 1 80 ? 4.812 -3.718 -7.421 1.00 89.31 80 ILE A CA 1
ATOM 587 C C . ILE A 1 80 ? 5.387 -5.044 -6.918 1.00 89.31 80 ILE A C 1
ATOM 589 O O . ILE A 1 80 ? 4.816 -6.105 -7.155 1.00 89.31 80 ILE A O 1
ATOM 593 N N . ASP A 1 81 ? 6.516 -4.967 -6.218 1.00 88.00 81 ASP A N 1
ATOM 594 C CA . ASP A 1 81 ? 7.170 -6.099 -5.570 1.00 88.00 81 ASP A CA 1
ATOM 595 C C . ASP A 1 81 ? 7.079 -5.936 -4.046 1.00 88.00 81 ASP A C 1
ATOM 597 O O . ASP A 1 81 ? 7.665 -5.019 -3.457 1.00 88.00 81 ASP A O 1
ATOM 601 N N . TRP A 1 82 ? 6.319 -6.834 -3.420 1.00 88.00 82 TRP A N 1
ATOM 602 C CA . TRP A 1 82 ? 6.096 -6.881 -1.975 1.00 88.00 82 TRP A CA 1
ATOM 603 C C . TRP A 1 82 ? 7.116 -7.749 -1.230 1.00 88.00 82 TRP A C 1
ATOM 605 O O . TRP A 1 82 ? 7.119 -7.755 -0.002 1.00 88.00 82 TRP A O 1
ATOM 615 N N . GLY A 1 83 ? 8.006 -8.462 -1.932 1.00 87.50 83 GLY A N 1
ATOM 616 C CA . GLY A 1 83 ? 8.967 -9.393 -1.328 1.00 87.50 83 GLY A CA 1
ATOM 617 C C . GLY A 1 83 ? 9.986 -8.728 -0.395 1.00 87.50 83 GLY A C 1
ATOM 618 O O . GLY A 1 83 ? 10.650 -9.405 0.385 1.00 87.50 83 GLY A O 1
ATOM 619 N N . ASN A 1 84 ? 10.092 -7.398 -0.447 1.00 84.75 84 ASN A N 1
ATOM 620 C CA . ASN A 1 84 ? 10.959 -6.594 0.414 1.00 84.75 84 ASN A CA 1
ATOM 621 C C . ASN A 1 84 ? 10.198 -5.784 1.473 1.00 84.75 84 ASN A C 1
ATOM 623 O O . ASN A 1 84 ? 10.806 -4.949 2.142 1.00 84.75 84 ASN A O 1
ATOM 627 N N . LEU A 1 85 ? 8.899 -6.027 1.661 1.00 89.62 85 LEU A N 1
ATOM 628 C CA . LEU A 1 85 ? 8.121 -5.352 2.691 1.00 89.62 85 LEU A CA 1
ATOM 629 C C . LEU A 1 85 ? 8.652 -5.745 4.079 1.00 89.62 85 LEU A C 1
ATOM 631 O O . LEU A 1 85 ? 8.612 -6.911 4.465 1.00 89.62 85 LEU A O 1
ATOM 635 N N . ARG A 1 86 ? 9.181 -4.773 4.831 1.00 87.44 86 ARG A N 1
ATOM 636 C CA . ARG A 1 86 ? 9.765 -4.993 6.171 1.00 87.44 86 ARG A CA 1
ATOM 637 C C . ARG A 1 86 ? 8.926 -4.414 7.295 1.00 87.44 86 ARG A C 1
ATOM 639 O O . ARG A 1 86 ? 9.080 -4.826 8.441 1.00 87.44 86 ARG A O 1
ATOM 646 N N . SER A 1 87 ? 8.082 -3.435 6.993 1.00 89.25 87 SER A N 1
ATOM 647 C CA . SER A 1 87 ? 7.303 -2.738 8.009 1.00 89.25 87 SER A CA 1
ATOM 648 C C . SER A 1 87 ? 5.898 -2.454 7.512 1.00 89.25 87 SER A C 1
ATOM 650 O O . SER A 1 87 ? 5.710 -1.894 6.430 1.00 89.25 87 SER A O 1
ATOM 652 N N . ILE A 1 88 ? 4.928 -2.824 8.342 1.00 91.88 88 ILE A N 1
ATOM 653 C CA . ILE A 1 88 ? 3.519 -2.488 8.175 1.00 91.88 88 ILE A CA 1
ATOM 654 C C . ILE A 1 88 ? 3.143 -1.593 9.350 1.00 91.88 88 ILE A C 1
ATOM 656 O O . ILE A 1 88 ? 3.320 -1.970 10.507 1.00 91.88 88 ILE A O 1
ATOM 660 N N . ILE A 1 89 ? 2.668 -0.394 9.044 1.00 92.62 89 ILE A N 1
ATOM 661 C CA . ILE A 1 89 ? 2.215 0.594 10.016 1.00 92.62 89 ILE A CA 1
ATOM 662 C C . ILE A 1 89 ? 0.692 0.571 9.996 1.00 92.62 89 ILE A C 1
ATOM 664 O O . ILE A 1 89 ? 0.085 0.745 8.941 1.00 92.62 89 ILE A O 1
ATOM 668 N N . LEU A 1 90 ? 0.078 0.348 11.152 1.00 93.19 90 LEU A N 1
ATOM 669 C CA . LEU A 1 90 ? -1.373 0.334 11.286 1.00 93.19 90 LEU A CA 1
ATOM 670 C C . LEU A 1 90 ? -1.846 1.666 11.859 1.00 93.19 90 LEU A C 1
ATOM 672 O O . LEU A 1 90 ? -1.322 2.134 12.870 1.00 93.19 90 LEU A O 1
ATOM 676 N N . GLY A 1 91 ? -2.851 2.257 11.222 1.00 91.69 91 GLY A N 1
ATOM 677 C CA . GLY A 1 91 ? -3.550 3.418 11.752 1.00 91.69 91 GLY A CA 1
ATOM 678 C C . GLY A 1 91 ? -4.222 3.096 13.087 1.00 91.69 91 GLY A C 1
ATOM 679 O O . GLY A 1 91 ? -4.562 1.945 13.381 1.00 91.69 91 GLY A O 1
ATOM 680 N N . GLU A 1 92 ? -4.429 4.117 13.911 1.00 91.38 92 GLU A N 1
ATOM 681 C CA . GLU A 1 92 ? -4.942 3.963 15.276 1.00 91.38 92 GLU A CA 1
ATOM 682 C C . GLU A 1 92 ? -6.307 3.261 15.318 1.00 91.38 92 GLU A C 1
ATOM 684 O O . GLU A 1 92 ? -6.468 2.261 16.016 1.00 91.38 92 GLU A O 1
ATOM 689 N N . THR A 1 93 ? -7.265 3.723 14.509 1.00 90.06 93 THR A N 1
ATOM 690 C CA . THR A 1 93 ? -8.620 3.151 14.423 1.00 90.06 93 THR A CA 1
ATOM 691 C C . THR A 1 93 ? -8.598 1.662 14.096 1.00 90.06 93 THR A C 1
ATOM 693 O O . THR A 1 93 ? -9.402 0.889 14.613 1.00 90.06 93 THR A O 1
ATOM 696 N N . LEU A 1 94 ? -7.671 1.255 13.231 1.00 87.94 94 LEU A N 1
ATOM 697 C CA . LEU A 1 94 ? -7.515 -0.132 12.825 1.00 87.94 94 LEU A CA 1
ATOM 698 C C . LEU A 1 94 ? -6.825 -0.955 13.924 1.00 87.94 94 LEU A C 1
ATOM 700 O O . LEU A 1 94 ? -7.246 -2.068 14.224 1.00 87.94 94 LEU A O 1
ATOM 704 N N . SER A 1 95 ? -5.823 -0.377 14.586 1.00 86.94 95 SER A N 1
ATOM 705 C CA . SER A 1 95 ? -5.102 -1.007 15.698 1.00 86.94 95 SER A CA 1
ATOM 706 C C . SER A 1 95 ? -6.015 -1.315 16.891 1.00 86.94 95 SER A C 1
ATOM 708 O O . SER A 1 95 ? -5.850 -2.346 17.539 1.00 86.94 95 SER A O 1
ATOM 710 N N . GLN A 1 96 ? -7.015 -0.466 17.151 1.00 87.44 96 GLN A N 1
ATOM 711 C CA . GLN A 1 96 ? -8.007 -0.672 18.213 1.00 87.44 96 GLN A CA 1
ATOM 712 C C . GLN A 1 96 ? -8.941 -1.870 17.959 1.00 87.44 96 GLN A C 1
ATOM 714 O O . GLN A 1 96 ? -9.457 -2.443 18.916 1.00 87.44 96 GLN A O 1
ATOM 719 N N . LYS A 1 97 ? -9.150 -2.270 16.696 1.00 81.62 97 LYS A N 1
ATOM 720 C CA . LYS A 1 97 ? -9.993 -3.424 16.327 1.00 81.62 97 LYS A CA 1
ATOM 721 C C . LYS A 1 97 ? -9.273 -4.773 16.431 1.00 81.62 97 LYS A C 1
ATOM 723 O O . LYS A 1 97 ? -9.918 -5.814 16.440 1.00 81.62 97 LYS A O 1
ATOM 728 N N . GLY A 1 98 ? -7.950 -4.756 16.583 1.00 70.50 98 GLY A N 1
ATOM 729 C CA . GLY A 1 98 ? -7.125 -5.956 16.693 1.00 70.50 98 GLY A CA 1
ATOM 730 C C . GLY A 1 98 ? -6.504 -6.389 15.363 1.00 70.50 98 GLY A C 1
ATOM 731 O O . GLY A 1 98 ? -7.055 -6.210 14.282 1.00 70.50 98 GLY A O 1
ATOM 732 N N . VAL A 1 99 ? -5.306 -6.969 15.454 1.00 70.12 99 VAL A N 1
ATOM 733 C CA . VAL A 1 99 ? -4.419 -7.237 14.304 1.00 70.12 99 VAL A CA 1
ATOM 734 C C . VAL A 1 99 ? -4.854 -8.439 13.454 1.00 70.12 99 VAL A C 1
ATOM 736 O O . VAL A 1 99 ? -4.494 -8.541 12.281 1.00 70.12 99 VAL A O 1
ATOM 739 N N . ASN A 1 100 ? -5.641 -9.346 14.039 1.00 71.50 100 ASN A N 1
ATOM 740 C CA . ASN A 1 100 ? -6.032 -10.612 13.413 1.00 71.50 100 ASN A CA 1
ATOM 741 C C . ASN A 1 100 ? -7.000 -10.436 12.237 1.00 71.50 100 ASN A C 1
ATOM 743 O O . ASN A 1 100 ? -7.068 -11.305 11.377 1.00 71.50 100 ASN A O 1
ATOM 747 N N . GLU A 1 101 ? -7.726 -9.318 12.165 1.00 65.88 101 GLU A N 1
ATOM 748 C CA . GLU A 1 101 ? -8.625 -9.031 11.038 1.00 65.88 101 GLU A CA 1
ATOM 749 C C . GLU A 1 101 ? -7.866 -8.628 9.759 1.00 65.88 101 GLU A C 1
ATOM 751 O O . GLU A 1 101 ? -8.449 -8.556 8.680 1.00 65.88 101 GLU A O 1
ATOM 756 N N . ILE A 1 102 ? -6.562 -8.351 9.874 1.00 65.19 102 ILE A N 1
ATOM 757 C CA . ILE A 1 102 ? -5.737 -7.745 8.817 1.00 65.19 102 ILE A CA 1
ATOM 758 C C . ILE A 1 102 ? -4.690 -8.733 8.307 1.00 65.19 102 ILE A C 1
ATOM 760 O O . ILE A 1 102 ? -4.397 -8.772 7.113 1.00 65.19 102 ILE A O 1
ATOM 764 N N . VAL A 1 103 ? -4.104 -9.520 9.214 1.00 66.25 103 VAL A N 1
ATOM 765 C CA . VAL A 1 103 ? -3.028 -10.462 8.902 1.00 66.25 103 VAL A CA 1
ATOM 766 C C . VAL A 1 103 ? -3.593 -11.875 8.882 1.00 66.25 103 VAL A C 1
ATOM 768 O O . VAL A 1 103 ? -3.851 -12.468 9.927 1.00 66.25 103 VAL A O 1
ATOM 771 N N . HIS A 1 104 ? -3.744 -12.437 7.684 1.00 56.78 104 HIS A N 1
ATOM 772 C CA . HIS A 1 104 ? -4.019 -13.861 7.535 1.00 56.78 104 HIS A CA 1
ATOM 773 C C . HIS A 1 104 ? -2.693 -14.628 7.651 1.00 56.78 104 HIS A C 1
ATOM 775 O O . HIS A 1 104 ? -1.975 -14.812 6.670 1.00 56.78 104 HIS A O 1
ATOM 781 N N . THR A 1 105 ? -2.339 -15.036 8.868 1.00 45.00 105 THR A N 1
ATOM 782 C CA . THR A 1 105 ? -1.277 -16.028 9.083 1.00 45.00 105 THR A CA 1
ATOM 783 C C . THR A 1 105 ? -1.873 -17.402 8.788 1.00 45.00 105 THR A C 1
ATOM 785 O O . THR A 1 105 ? -2.871 -17.776 9.406 1.00 45.00 105 THR A O 1
ATOM 788 N N . ALA A 1 106 ? -1.319 -18.099 7.796 1.00 37.44 106 ALA A N 1
ATOM 789 C CA . ALA A 1 106 ? -1.620 -19.504 7.529 1.00 37.44 106 ALA A CA 1
ATOM 790 C C . ALA A 1 106 ? -0.946 -20.416 8.562 1.00 37.44 106 ALA A C 1
ATOM 792 O O . ALA A 1 106 ? 0.171 -20.060 9.010 1.00 37.44 106 ALA A O 1
#

Secondary structure (DSSP, 8-state):
--HHHHHHHHTEEEEEEEEEEE-TTS-EEEEEEEEPPPPTT--------S-S-PPPEEEEEESSHHHHHHHHHHT-SSEEE-TT--EEEEPHHHHTT-GGGT----

pLDDT: mean 76.25, std 19.77, range [31.61, 96.94]